Protein AF-A0A3B8VL36-F1 (afdb_monomer_lite)

Sequence (151 aa):
MAYTVNQEYKSMARVPDDFDQFWDMVKADVSRIPLEPEVVPDAMRSSDDIEVFQVFYNSLDNVRIAAWYCLPRNRTGPLAAVMVVPGYQSDPPITKEWARRGYATLSVAPRGKLRSKTQFDPGYPGLLTYGIVDRNTYSYRGFYVDAWRGV

Secondary structure (DSSP, 8-state):
------TT--------TTHHHHHHHHHHHHHTS----EEEE-TTT--SSEEEEEEEEE-GGG-EEEEEEEEESS-SS--EEEEE---TT-PPP--HHHHHTTEEEEEEE-TTSTTGGGT----TTGGGTTTTT-TTT-HHHHHHHHHHTT-

Radius of gyration: 18.03 Å; chains: 1; bounding box: 36×33×51 Å

Foldseek 3Di:
DDDDDDPPDDDPDDQDPCNVVVVVVQVVQFVVPFFPKDWAWDPVPADPFKTKTWIWTAWPVRQIWIKIKMAGPDDPDDFAEEEAEDDLPDAFDNPVVVNNVGYTYIGIAFQCHDPSVPVPNCDPPRLQPQVVVDPVGRNVSRRVRSSVSVD

pLDDT: mean 95.34, std 5.77, range [52.59, 98.75]

Structure (mmCIF, N/CA/C/O backbone):
data_AF-A0A3B8VL36-F1
#
_entry.id   AF-A0A3B8VL36-F1
#
loop_
_atom_site.group_PDB
_atom_site.id
_atom_site.type_symbol
_atom_site.label_atom_id
_atom_site.label_alt_id
_atom_site.label_comp_id
_atom_site.label_asym_id
_atom_site.label_entity_id
_atom_site.label_seq_id
_atom_site.pdbx_PDB_ins_code
_atom_site.Cartn_x
_atom_site.Cartn_y
_atom_site.Cartn_z
_atom_site.occupancy
_atom_site.B_iso_or_equiv
_atom_site.auth_seq_id
_atom_site.auth_comp_id
_atom_site.auth_asym_id
_atom_site.auth_atom_id
_atom_site.pdbx_PDB_model_num
ATOM 1 N N . MET A 1 1 ? -20.981 19.313 -17.058 1.00 52.59 1 MET A N 1
ATOM 2 C CA . MET A 1 1 ? -20.951 18.670 -18.389 1.00 52.59 1 MET A CA 1
ATOM 3 C C . MET A 1 1 ? -21.058 17.172 -18.167 1.00 52.59 1 MET A C 1
ATOM 5 O O . MET A 1 1 ? -20.257 16.651 -17.402 1.00 52.59 1 MET A O 1
ATOM 9 N N . ALA A 1 2 ? -22.062 16.500 -18.731 1.00 62.28 2 ALA A N 1
ATOM 10 C CA . ALA A 1 2 ? -22.134 15.042 -18.676 1.00 62.28 2 ALA A CA 1
ATOM 11 C C . ALA A 1 2 ? -21.212 14.485 -19.768 1.00 62.28 2 ALA A C 1
ATOM 13 O O . ALA A 1 2 ? -21.454 14.706 -20.954 1.00 62.28 2 ALA A O 1
ATOM 14 N N . TYR A 1 3 ? -20.121 13.831 -19.374 1.00 74.25 3 TYR A N 1
ATOM 15 C CA . TYR A 1 3 ? -19.266 13.128 -20.324 1.00 74.25 3 TYR A CA 1
ATOM 16 C C . TYR A 1 3 ? -20.058 11.946 -20.885 1.00 74.25 3 TYR A C 1
ATOM 18 O O . TYR A 1 3 ? -20.473 11.063 -20.136 1.00 74.25 3 TYR A O 1
ATOM 26 N N . THR A 1 4 ? -20.298 11.938 -22.195 1.00 81.56 4 THR A N 1
ATOM 27 C CA . THR A 1 4 ? -20.878 10.770 -22.863 1.00 81.56 4 THR A CA 1
ATOM 28 C C . THR A 1 4 ? -19.752 9.759 -23.03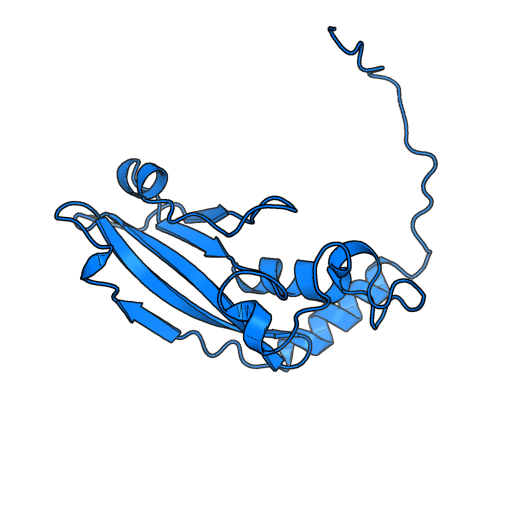8 1.00 81.56 4 THR A C 1
ATOM 30 O O . THR A 1 4 ? -18.868 9.947 -23.871 1.00 81.56 4 THR A O 1
ATOM 33 N N . VAL A 1 5 ? -19.725 8.729 -22.192 1.00 83.69 5 VAL A N 1
ATOM 34 C CA . VAL A 1 5 ? -18.758 7.631 -22.311 1.00 83.69 5 VAL A CA 1
ATOM 35 C C . VAL A 1 5 ? -19.161 6.778 -23.509 1.00 83.69 5 VAL A C 1
ATOM 37 O O . VAL A 1 5 ? -20.267 6.240 -23.539 1.00 83.69 5 VAL A O 1
ATOM 40 N N . ASN A 1 6 ? -18.270 6.646 -24.491 1.00 90.44 6 ASN A N 1
ATOM 41 C CA . ASN A 1 6 ? -18.460 5.685 -25.570 1.00 90.44 6 ASN A CA 1
ATOM 42 C C . ASN A 1 6 ? -18.275 4.264 -25.013 1.00 90.44 6 ASN A C 1
ATOM 44 O O . ASN A 1 6 ? -17.155 3.859 -24.705 1.00 90.44 6 ASN A O 1
ATOM 48 N N . GLN A 1 7 ? -19.375 3.519 -24.900 1.00 91.75 7 GLN A N 1
ATOM 49 C CA . GLN A 1 7 ? -19.391 2.140 -24.395 1.00 91.75 7 GLN A CA 1
ATOM 50 C C . GLN A 1 7 ? -18.656 1.149 -25.317 1.00 91.75 7 GLN A C 1
ATOM 52 O O . GLN A 1 7 ? -18.289 0.064 -24.880 1.00 91.75 7 GLN A O 1
ATOM 57 N N . GLU A 1 8 ? -18.403 1.515 -26.577 1.00 94.62 8 GLU A N 1
ATOM 58 C CA . GLU A 1 8 ? -17.691 0.679 -27.551 1.00 94.62 8 GLU A CA 1
ATOM 59 C C . GLU A 1 8 ? -16.191 0.998 -27.641 1.00 94.62 8 GLU A C 1
ATOM 61 O O . GLU A 1 8 ? -15.466 0.366 -28.414 1.00 94.62 8 GLU A O 1
ATOM 66 N N . TYR A 1 9 ? -15.695 1.974 -26.872 1.00 92.12 9 TYR A N 1
ATOM 67 C CA . TYR A 1 9 ? -14.282 2.336 -26.905 1.00 92.12 9 TYR A CA 1
ATOM 68 C C . TYR A 1 9 ? -13.397 1.161 -26.465 1.00 92.12 9 TYR A C 1
ATOM 70 O O . TYR A 1 9 ? -13.507 0.650 -25.350 1.00 92.12 9 TYR A O 1
ATOM 78 N N . LYS A 1 10 ? -12.455 0.780 -27.333 1.00 91.69 10 LYS A N 1
ATOM 79 C CA . LYS A 1 10 ? -11.395 -0.188 -27.036 1.00 91.69 10 LYS A CA 1
ATOM 80 C C . LYS A 1 10 ? -10.042 0.509 -27.113 1.00 91.69 10 LYS A C 1
ATOM 82 O O . LYS A 1 10 ? -9.735 1.164 -28.106 1.00 91.69 10 LYS A O 1
ATOM 87 N N . SER A 1 11 ? -9.233 0.361 -26.065 1.00 90.69 11 SER A N 1
ATOM 88 C CA . SER A 1 11 ? -7.869 0.895 -26.039 1.00 90.69 11 SER A CA 1
ATOM 89 C C . SER A 1 11 ? -7.022 0.290 -27.159 1.00 90.69 11 SER A C 1
ATOM 91 O O . SER A 1 11 ? -7.100 -0.906 -27.438 1.00 90.69 11 SER A O 1
ATOM 93 N N . MET A 1 12 ? -6.169 1.115 -27.762 1.00 94.38 12 MET A N 1
ATOM 94 C CA . MET A 1 12 ? -5.181 0.675 -28.749 1.00 94.38 12 MET A CA 1
ATOM 95 C C . MET A 1 12 ? -3.841 0.276 -28.118 1.00 94.38 12 MET A C 1
ATOM 97 O O . MET A 1 12 ? -2.937 -0.137 -28.843 1.00 94.38 12 MET A O 1
ATOM 101 N N . ALA A 1 13 ? -3.706 0.374 -26.790 1.00 93.75 13 ALA A N 1
ATOM 102 C CA . ALA A 1 13 ? -2.506 -0.056 -26.082 1.00 93.75 13 ALA A CA 1
ATOM 103 C C . ALA A 1 13 ? -2.183 -1.524 -26.405 1.00 93.75 13 ALA A C 1
ATOM 105 O O . ALA A 1 13 ? -3.070 -2.380 -26.443 1.00 93.75 13 ALA A O 1
ATOM 106 N N . ARG A 1 14 ? -0.908 -1.805 -26.674 1.00 94.62 14 ARG A N 1
ATOM 107 C CA . ARG A 1 14 ? -0.397 -3.155 -26.913 1.00 94.62 14 ARG A CA 1
ATOM 108 C C . ARG A 1 14 ? 0.363 -3.598 -25.674 1.00 94.62 14 ARG A C 1
ATOM 110 O O . ARG A 1 14 ? 1.245 -2.880 -25.210 1.00 94.62 14 ARG A O 1
ATOM 117 N N . VAL A 1 15 ? -0.016 -4.750 -25.136 1.00 94.00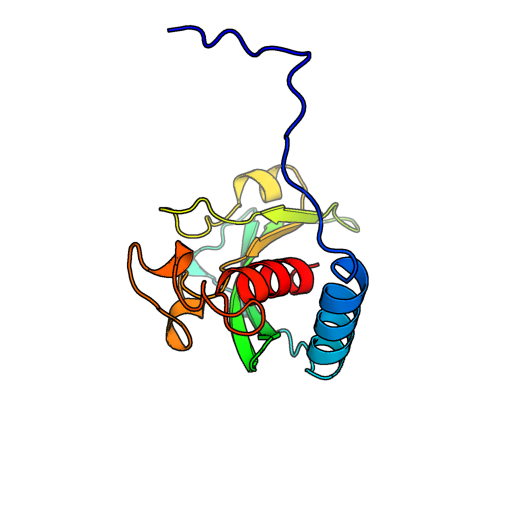 15 VAL A N 1
ATOM 118 C CA . VAL A 1 15 ? 0.730 -5.400 -24.059 1.00 94.00 15 VAL A CA 1
ATOM 119 C C . VAL A 1 15 ? 1.999 -5.994 -24.683 1.00 94.00 15 VAL A C 1
ATOM 121 O O . VAL A 1 15 ? 1.873 -6.664 -25.707 1.00 94.00 15 VAL A O 1
ATOM 124 N N . PRO A 1 16 ? 3.201 -5.716 -24.147 1.00 96.06 16 PRO A N 1
ATOM 125 C CA . PRO A 1 16 ? 4.432 -6.351 -24.617 1.00 96.06 16 PRO A CA 1
ATOM 126 C C . PRO A 1 16 ? 4.378 -7.877 -24.474 1.00 96.06 16 PRO A C 1
ATOM 128 O O . PRO A 1 16 ? 3.795 -8.375 -23.511 1.00 96.06 16 PRO A O 1
ATOM 131 N N . ASP A 1 17 ? 5.035 -8.606 -25.377 1.00 98.00 17 ASP A N 1
ATOM 132 C CA . ASP A 1 17 ? 5.033 -10.080 -25.383 1.00 98.00 17 ASP A CA 1
ATOM 133 C C . ASP A 1 17 ? 5.583 -10.689 -24.080 1.00 98.00 17 ASP A C 1
ATOM 135 O O . ASP A 1 17 ? 5.200 -11.789 -23.690 1.00 98.00 17 ASP A O 1
ATOM 139 N N . ASP A 1 18 ? 6.460 -9.964 -23.382 1.00 98.06 18 ASP A N 1
ATOM 140 C CA . ASP A 1 18 ? 7.107 -10.392 -22.142 1.00 98.06 18 ASP A CA 1
ATOM 141 C C . ASP A 1 18 ? 6.461 -9.810 -20.870 1.00 98.06 18 ASP A C 1
ATOM 143 O O . ASP A 1 18 ? 7.058 -9.862 -19.795 1.00 98.06 18 ASP A O 1
ATOM 147 N N . PHE A 1 19 ? 5.250 -9.249 -20.961 1.00 97.69 19 PHE A N 1
ATOM 148 C CA . PHE A 1 19 ? 4.587 -8.582 -19.834 1.00 97.69 19 PHE A CA 1
ATOM 149 C C . PHE A 1 19 ? 4.400 -9.499 -18.617 1.00 97.69 19 PHE A C 1
ATOM 151 O O . PHE A 1 19 ? 4.745 -9.117 -17.497 1.00 97.69 19 PHE A O 1
ATOM 158 N N . ASP A 1 20 ? 3.885 -10.711 -18.830 1.00 98.19 20 ASP A N 1
ATOM 159 C CA . ASP A 1 20 ? 3.664 -11.670 -17.743 1.00 98.19 20 ASP A CA 1
ATOM 160 C C . ASP A 1 20 ? 4.995 -12.165 -17.171 1.00 98.19 20 ASP A C 1
ATOM 162 O O . ASP A 1 20 ? 5.175 -12.188 -15.954 1.00 98.19 20 ASP A O 1
ATOM 166 N N . GLN A 1 21 ? 5.972 -12.449 -18.042 1.00 98.62 21 GLN A N 1
ATOM 167 C CA . GLN A 1 21 ? 7.321 -12.843 -17.633 1.00 98.62 21 GLN A CA 1
ATOM 168 C C . GLN A 1 21 ? 7.981 -11.767 -16.761 1.00 98.62 21 GLN A C 1
ATOM 170 O O . GLN A 1 21 ? 8.585 -12.086 -15.736 1.00 98.62 21 GLN A O 1
ATOM 175 N N . PHE A 1 22 ? 7.846 -10.491 -17.132 1.00 98.56 22 PHE A N 1
ATOM 176 C CA . PHE A 1 22 ? 8.347 -9.371 -16.341 1.00 98.56 22 PHE A CA 1
ATOM 177 C C . PHE A 1 22 ? 7.748 -9.382 -14.930 1.00 98.56 22 PHE A C 1
ATOM 179 O O . PHE A 1 22 ? 8.489 -9.318 -13.948 1.00 98.56 22 PHE A O 1
ATOM 186 N N . TRP A 1 23 ? 6.427 -9.513 -14.796 1.00 98.38 23 TRP A N 1
ATOM 187 C CA . TRP A 1 23 ? 5.789 -9.528 -13.479 1.00 98.38 23 TRP A CA 1
ATOM 188 C C . TRP A 1 23 ? 6.057 -10.807 -12.683 1.00 98.38 23 TRP A C 1
ATOM 190 O O . TRP A 1 23 ? 6.146 -10.739 -11.457 1.00 98.38 23 TRP A O 1
ATOM 200 N N . ASP A 1 24 ? 6.241 -11.952 -13.336 1.00 98.56 24 ASP A N 1
ATOM 201 C CA . ASP A 1 24 ? 6.692 -13.186 -12.689 1.00 98.56 24 ASP A CA 1
ATOM 202 C C . ASP A 1 24 ? 8.088 -13.028 -12.086 1.00 98.56 24 ASP A C 1
ATOM 204 O O . ASP A 1 24 ? 8.301 -13.404 -10.931 1.00 98.56 24 ASP A O 1
ATOM 208 N N . MET A 1 25 ? 9.010 -12.384 -12.806 1.00 98.38 25 MET A N 1
ATOM 209 C CA . MET A 1 25 ? 10.328 -12.039 -12.271 1.00 98.38 25 MET A CA 1
ATOM 210 C C . MET A 1 25 ? 10.219 -11.083 -11.080 1.00 98.38 25 MET A C 1
ATOM 212 O O . MET A 1 25 ? 10.830 -11.331 -10.044 1.00 98.38 25 MET A O 1
ATOM 216 N N . VAL A 1 26 ? 9.383 -10.041 -11.164 1.00 98.50 26 VAL A N 1
ATOM 217 C CA . VAL A 1 26 ? 9.164 -9.111 -10.041 1.00 98.50 26 VAL A CA 1
ATOM 218 C C . VAL A 1 26 ? 8.586 -9.828 -8.815 1.00 98.50 26 VAL A C 1
ATOM 220 O O . VAL A 1 26 ? 9.048 -9.590 -7.698 1.00 98.50 26 VAL A O 1
ATOM 223 N N . LYS A 1 27 ? 7.618 -10.736 -9.002 1.00 98.12 27 LYS A N 1
ATOM 224 C CA . LYS A 1 27 ? 7.058 -11.575 -7.927 1.00 98.12 27 LYS A CA 1
ATOM 225 C C . LYS A 1 27 ? 8.121 -12.493 -7.315 1.00 98.12 27 LYS A C 1
ATOM 227 O O . LYS A 1 27 ? 8.175 -12.635 -6.094 1.00 98.12 27 LYS A O 1
ATOM 232 N N . ALA A 1 28 ? 8.977 -13.091 -8.142 1.00 98.25 28 ALA A N 1
ATOM 233 C CA . ALA A 1 28 ? 10.081 -13.923 -7.677 1.00 98.25 28 ALA A CA 1
ATOM 234 C C . ALA A 1 28 ? 11.135 -13.110 -6.912 1.00 98.25 28 ALA A C 1
ATOM 236 O O . ALA A 1 28 ? 11.703 -13.609 -5.944 1.00 98.25 28 ALA A O 1
ATOM 237 N N . ASP A 1 29 ? 11.409 -11.871 -7.322 1.00 97.44 29 ASP A N 1
ATOM 238 C CA . ASP A 1 29 ? 12.336 -10.974 -6.630 1.00 97.44 29 ASP A CA 1
ATOM 239 C C . ASP A 1 29 ? 11.816 -10.591 -5.251 1.00 97.44 29 ASP A C 1
ATOM 241 O O . ASP A 1 29 ? 12.521 -10.728 -4.250 1.00 97.44 29 ASP A O 1
ATOM 245 N N . VAL A 1 30 ? 10.560 -10.152 -5.186 1.00 98.00 30 VAL A N 1
ATOM 246 C CA . VAL A 1 30 ? 9.970 -9.674 -3.938 1.00 98.00 30 VAL A CA 1
ATOM 247 C C . VAL A 1 30 ? 9.695 -10.802 -2.939 1.00 98.00 30 VAL A C 1
ATOM 249 O O . VAL A 1 30 ? 9.776 -10.565 -1.735 1.00 98.00 30 VAL A O 1
ATOM 252 N N . SER A 1 31 ? 9.439 -12.032 -3.398 1.00 97.56 31 SER A N 1
ATOM 253 C CA . SER A 1 31 ? 9.234 -13.190 -2.513 1.00 97.56 31 SER A CA 1
ATOM 254 C C . SER A 1 31 ? 10.486 -13.575 -1.719 1.00 97.56 31 SER A C 1
ATOM 256 O O . SER A 1 31 ? 10.373 -14.179 -0.654 1.00 97.56 31 SER A O 1
ATOM 258 N N . ARG A 1 32 ? 11.677 -13.181 -2.193 1.00 98.12 32 ARG A N 1
ATOM 259 C CA . ARG A 1 32 ? 12.950 -13.364 -1.476 1.00 98.12 32 ARG A CA 1
ATOM 260 C C . ARG A 1 32 ? 13.176 -12.322 -0.380 1.00 98.12 32 ARG A C 1
ATOM 262 O O . ARG A 1 32 ? 14.091 -12.486 0.419 1.00 98.12 32 ARG A O 1
ATOM 269 N N . ILE A 1 33 ? 12.363 -11.265 -0.336 1.00 98.44 33 ILE A N 1
ATOM 270 C CA . ILE A 1 33 ? 12.421 -10.216 0.685 1.00 98.44 33 ILE A CA 1
ATOM 271 C C . ILE A 1 33 ? 11.398 -10.558 1.783 1.00 98.44 33 ILE A C 1
ATOM 273 O O . ILE A 1 33 ? 10.190 -10.526 1.507 1.00 98.44 33 ILE A O 1
ATOM 277 N N . PRO A 1 34 ? 11.825 -10.863 3.023 1.00 98.31 34 PRO A N 1
ATOM 278 C CA . PRO A 1 34 ? 10.915 -11.130 4.138 1.00 98.31 34 PRO A CA 1
ATOM 279 C C . PRO A 1 34 ? 9.982 -9.944 4.410 1.00 98.31 34 PRO A C 1
ATOM 281 O O . PRO A 1 34 ? 10.427 -8.800 4.402 1.00 98.31 34 PRO A O 1
ATOM 284 N N . LEU A 1 35 ? 8.687 -10.200 4.647 1.00 98.31 35 LEU A N 1
ATOM 285 C CA . LEU A 1 35 ? 7.692 -9.132 4.861 1.00 98.31 35 LEU A CA 1
ATOM 286 C C . LEU A 1 35 ? 7.947 -8.340 6.150 1.00 98.31 35 LEU A C 1
ATOM 288 O O . LEU A 1 35 ? 7.764 -7.127 6.158 1.00 98.31 35 LEU A O 1
ATOM 292 N N . GLU A 1 36 ? 8.357 -9.031 7.216 1.00 98.25 36 GLU A N 1
ATOM 293 C CA . GLU A 1 36 ? 8.630 -8.469 8.551 1.00 98.25 36 GLU A CA 1
ATOM 294 C C . GLU A 1 36 ? 7.579 -7.441 9.008 1.00 98.25 36 GLU A C 1
ATOM 296 O O . GLU A 1 36 ? 7.921 -6.279 9.268 1.00 98.25 36 GLU A O 1
ATOM 301 N N . PRO A 1 37 ? 6.288 -7.828 9.066 1.00 98.12 37 PRO A N 1
ATOM 302 C CA . PRO A 1 37 ? 5.237 -6.904 9.443 1.00 98.12 37 PRO A CA 1
ATOM 303 C C . PRO A 1 37 ? 5.405 -6.477 10.902 1.00 98.12 37 PRO A C 1
ATOM 305 O O . PRO A 1 37 ? 5.580 -7.296 11.802 1.00 98.12 37 PRO A O 1
ATOM 308 N N . GLU A 1 38 ? 5.305 -5.179 11.133 1.00 98.62 38 GLU A N 1
ATOM 309 C CA . GLU A 1 38 ? 5.284 -4.563 12.451 1.00 98.62 38 GLU A CA 1
ATOM 310 C C . GLU A 1 38 ? 3.953 -3.841 12.622 1.00 98.62 38 GLU A C 1
ATOM 312 O O . GLU A 1 38 ? 3.517 -3.120 11.725 1.00 98.62 38 GLU A O 1
ATOM 317 N N . VAL A 1 39 ? 3.302 -4.038 13.767 1.00 98.62 39 VAL A N 1
ATOM 318 C CA . VAL A 1 39 ? 1.992 -3.459 14.075 1.00 98.62 39 VAL A CA 1
ATOM 319 C C . VAL A 1 39 ? 2.086 -2.755 15.422 1.00 98.62 39 VAL A C 1
ATOM 321 O O . VAL A 1 39 ? 2.200 -3.399 16.463 1.00 98.62 39 VAL A O 1
ATOM 324 N N . VAL A 1 40 ? 2.038 -1.426 15.404 1.00 98.56 40 VAL A N 1
ATOM 325 C CA . VAL A 1 40 ? 2.218 -0.573 16.583 1.00 98.56 40 VAL A CA 1
ATOM 326 C C . VAL A 1 40 ? 0.897 0.124 16.914 1.00 98.56 40 VAL A C 1
ATOM 328 O O . VAL A 1 40 ? 0.403 0.892 16.085 1.00 98.56 40 VAL A O 1
ATOM 331 N N . PRO A 1 41 ? 0.303 -0.096 18.101 1.00 98.50 41 PRO A N 1
ATOM 332 C CA . PRO A 1 41 ? -0.911 0.608 18.509 1.00 98.50 41 PRO A CA 1
ATOM 333 C C . PRO A 1 41 ? -0.725 2.133 18.527 1.00 98.50 41 PRO A C 1
ATOM 335 O O . PRO A 1 41 ? 0.271 2.643 19.035 1.00 98.50 41 PRO A O 1
ATOM 338 N N . ASP A 1 42 ? -1.710 2.874 18.021 1.00 98.44 42 ASP A N 1
ATOM 339 C CA . ASP A 1 42 ? -1.785 4.334 18.118 1.00 98.44 42 ASP A CA 1
ATOM 340 C C . ASP A 1 42 ? -2.964 4.711 19.024 1.00 98.44 42 ASP A C 1
ATOM 342 O O . ASP A 1 42 ? -4.117 4.821 18.592 1.00 98.44 42 ASP A O 1
ATOM 346 N N . ALA A 1 43 ? -2.674 4.875 20.318 1.00 97.81 43 ALA A N 1
ATOM 347 C CA . ALA A 1 43 ? -3.682 5.185 21.330 1.00 97.81 43 ALA A CA 1
ATOM 348 C C . ALA A 1 43 ? -4.362 6.540 21.079 1.00 97.81 43 ALA A C 1
ATOM 350 O O . ALA A 1 43 ? -5.573 6.651 21.245 1.00 97.81 43 ALA A O 1
ATOM 351 N N . MET A 1 44 ? -3.610 7.544 20.613 1.00 98.06 44 MET A N 1
ATOM 352 C CA . MET A 1 44 ? -4.131 8.887 20.338 1.00 98.06 44 MET A CA 1
ATOM 353 C C . MET A 1 44 ? -5.145 8.877 19.190 1.00 98.06 44 MET A C 1
ATOM 355 O O . MET A 1 44 ? -6.114 9.634 19.197 1.00 98.06 44 MET A O 1
ATOM 359 N N . ARG A 1 45 ? -4.928 8.020 18.189 1.00 97.81 45 ARG A N 1
ATOM 360 C CA . ARG A 1 45 ? -5.854 7.842 17.069 1.00 97.81 45 ARG A CA 1
ATOM 361 C C . ARG A 1 45 ? -6.895 6.768 17.319 1.00 97.81 45 ARG A C 1
ATOM 363 O O . ARG A 1 45 ? -7.785 6.651 16.488 1.00 97.81 45 ARG A O 1
ATOM 370 N N . SER A 1 46 ? -6.847 6.010 18.404 1.00 98.38 46 SER A N 1
ATOM 371 C CA . SER A 1 46 ? -7.887 5.031 18.739 1.00 98.38 46 SER A CA 1
ATOM 372 C C . SER A 1 46 ? -9.113 5.705 19.375 1.00 98.38 46 SER A C 1
ATOM 374 O O . SER A 1 46 ? -9.064 6.865 19.773 1.00 98.38 46 SER A O 1
ATOM 376 N N . SER A 1 47 ? -10.245 5.006 19.417 1.00 97.56 47 SER A N 1
ATOM 377 C CA . SER A 1 47 ? -11.470 5.421 20.123 1.00 97.56 47 SER A CA 1
ATOM 378 C C . SER A 1 47 ? -12.072 4.238 20.889 1.00 97.56 47 SER A C 1
ATOM 380 O O . SER A 1 47 ? -11.525 3.134 20.843 1.00 97.56 47 SER A O 1
ATOM 382 N N . ASP A 1 48 ? -13.177 4.449 21.603 1.00 97.00 48 ASP A N 1
ATOM 383 C CA . ASP A 1 48 ? -13.845 3.408 22.407 1.00 97.00 48 ASP A CA 1
ATOM 384 C C . ASP A 1 48 ? -14.435 2.268 21.566 1.00 97.00 48 ASP A C 1
ATOM 386 O O . ASP A 1 48 ? -14.693 1.181 22.071 1.00 97.00 48 ASP A O 1
ATOM 390 N N . ASP A 1 49 ? -14.639 2.503 20.272 1.00 97.44 49 ASP A N 1
ATOM 391 C CA . ASP A 1 49 ? -15.201 1.549 19.321 1.00 97.44 49 ASP A CA 1
ATOM 392 C C . ASP A 1 49 ? -14.160 0.987 18.338 1.00 97.44 49 ASP A C 1
ATOM 394 O O . ASP A 1 49 ? -14.322 -0.142 17.872 1.00 97.44 49 ASP A O 1
ATOM 398 N N . ILE A 1 50 ? -13.078 1.727 18.052 1.00 98.44 50 ILE A N 1
ATOM 399 C CA . ILE A 1 50 ? -12.083 1.400 17.016 1.00 98.44 50 ILE A CA 1
ATOM 400 C C . ILE A 1 50 ? -10.649 1.435 17.562 1.00 98.44 50 ILE A C 1
ATOM 402 O O . ILE A 1 50 ? -10.207 2.428 18.141 1.00 98.44 50 ILE A O 1
ATOM 406 N N . GLU A 1 51 ? -9.886 0.382 17.282 1.00 98.62 51 GLU A N 1
ATOM 407 C CA . GLU A 1 51 ? -8.432 0.331 17.455 1.00 98.62 51 GLU A CA 1
ATOM 408 C C . GLU A 1 51 ? -7.743 0.817 16.183 1.00 98.62 51 GLU A C 1
ATOM 410 O O . GLU A 1 51 ? -8.116 0.408 15.081 1.00 98.62 51 GLU A O 1
ATOM 415 N N . VAL A 1 52 ? -6.734 1.674 16.331 1.00 98.75 52 VAL A N 1
ATOM 416 C CA . VAL A 1 52 ? -5.896 2.141 15.223 1.00 98.75 52 VAL A CA 1
ATOM 417 C C . VAL A 1 52 ? -4.453 1.737 15.475 1.00 98.75 52 VAL A C 1
ATOM 419 O O . VAL A 1 52 ? -3.932 1.922 16.572 1.00 98.75 52 VAL A O 1
ATOM 422 N N . PHE A 1 53 ? -3.799 1.233 14.435 1.00 98.69 53 PHE A N 1
ATOM 423 C CA . PHE A 1 53 ? -2.400 0.835 14.450 1.00 98.69 53 PHE A CA 1
ATOM 424 C C . PHE A 1 53 ? -1.644 1.514 13.309 1.00 98.69 53 PHE A C 1
ATOM 426 O O . PHE A 1 53 ? -2.175 1.726 12.213 1.00 98.69 53 PHE A O 1
ATOM 433 N N . GLN A 1 54 ? -0.380 1.826 13.563 1.00 98.25 54 GLN A N 1
ATOM 434 C CA . GLN A 1 54 ? 0.613 2.033 12.520 1.00 98.25 54 GLN A CA 1
ATOM 435 C C . GLN A 1 54 ? 1.142 0.663 12.111 1.00 98.25 54 GLN A C 1
ATOM 437 O O . GLN A 1 54 ? 1.515 -0.131 12.970 1.00 98.25 54 GLN A O 1
ATOM 442 N N . VAL A 1 55 ? 1.161 0.387 10.813 1.00 98.44 55 VAL A N 1
ATOM 443 C CA . VAL A 1 55 ? 1.718 -0.856 10.278 1.00 98.44 55 VAL A CA 1
ATOM 444 C C . VAL A 1 55 ? 2.917 -0.533 9.411 1.00 98.44 55 VAL A C 1
ATOM 446 O O . VAL A 1 55 ? 2.898 0.473 8.700 1.00 98.44 55 VAL A O 1
ATOM 449 N N . PHE A 1 56 ? 3.938 -1.382 9.465 1.00 98.38 56 PHE A N 1
ATOM 450 C CA . PHE A 1 56 ? 5.101 -1.303 8.594 1.00 98.38 56 PHE A CA 1
ATOM 451 C C . PHE A 1 56 ? 5.464 -2.679 8.033 1.00 98.38 56 PHE A C 1
ATOM 453 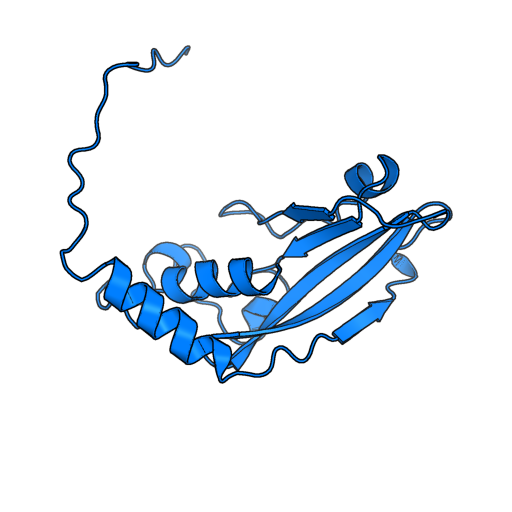O O . PHE A 1 56 ? 5.348 -3.670 8.745 1.00 98.38 56 PHE A O 1
ATOM 460 N N . TYR A 1 57 ? 5.914 -2.753 6.782 1.00 98.62 57 TYR A N 1
ATOM 461 C CA . TYR A 1 57 ? 6.408 -3.988 6.161 1.00 98.62 57 TYR A CA 1
ATOM 462 C C . TYR A 1 57 ? 7.448 -3.693 5.079 1.00 98.62 57 TYR A C 1
ATOM 464 O O . TYR A 1 57 ? 7.491 -2.593 4.530 1.00 98.62 57 TYR A O 1
ATOM 472 N N . ASN A 1 58 ? 8.296 -4.666 4.763 1.00 98.50 58 ASN A N 1
ATOM 473 C CA . ASN A 1 58 ? 9.307 -4.525 3.716 1.00 98.50 58 ASN A CA 1
ATOM 474 C C . ASN A 1 58 ? 8.714 -4.841 2.341 1.00 98.50 58 ASN A C 1
ATOM 476 O O . ASN A 1 58 ? 7.905 -5.758 2.200 1.00 98.50 58 ASN A O 1
ATOM 480 N N . SER A 1 59 ? 9.155 -4.110 1.321 1.00 98.38 59 SER A N 1
ATOM 481 C CA . SER A 1 59 ? 8.742 -4.281 -0.070 1.00 98.38 59 SER A CA 1
ATOM 482 C C . SER A 1 59 ? 9.937 -4.361 -1.021 1.00 98.38 59 SER A C 1
ATOM 484 O O . SER A 1 59 ? 11.084 -4.497 -0.596 1.00 98.38 59 SER A O 1
ATOM 486 N N . LEU A 1 60 ? 9.660 -4.337 -2.325 1.00 98.06 60 LEU A N 1
ATOM 487 C CA . LEU A 1 60 ? 10.667 -4.298 -3.380 1.00 98.06 60 LEU A CA 1
ATOM 488 C C . LEU A 1 60 ? 11.695 -3.192 -3.107 1.00 98.06 60 LEU A C 1
ATOM 490 O O . LEU A 1 60 ? 11.329 -2.104 -2.657 1.00 98.06 60 LEU A O 1
ATOM 494 N N . ASP A 1 61 ? 12.963 -3.483 -3.390 1.00 95.38 61 ASP A N 1
ATOM 495 C CA . ASP A 1 61 ? 14.116 -2.612 -3.117 1.00 95.38 61 ASP A CA 1
ATOM 496 C C . ASP A 1 61 ? 14.358 -2.346 -1.616 1.00 95.38 61 ASP A C 1
ATOM 498 O O . ASP A 1 61 ? 15.032 -1.387 -1.248 1.00 95.38 61 ASP A O 1
ATOM 502 N N . ASN A 1 62 ? 13.819 -3.205 -0.739 1.00 95.81 62 ASN A N 1
ATOM 503 C CA . ASN A 1 62 ? 13.872 -3.076 0.723 1.00 95.81 62 ASN A CA 1
ATOM 504 C C . ASN A 1 62 ? 13.273 -1.760 1.254 1.00 95.81 62 ASN A C 1
ATOM 506 O O . ASN A 1 62 ? 13.645 -1.282 2.328 1.00 95.81 62 ASN A O 1
ATOM 510 N N . VAL A 1 63 ? 12.316 -1.179 0.521 1.00 97.56 63 VAL A N 1
ATOM 511 C CA . VAL A 1 63 ? 11.546 -0.031 1.009 1.00 97.56 63 VAL A CA 1
ATOM 512 C C . VAL A 1 63 ? 10.598 -0.499 2.115 1.00 97.56 63 VAL A C 1
ATOM 514 O O . VAL A 1 63 ? 9.814 -1.430 1.929 1.00 97.56 63 VAL A O 1
ATOM 517 N N . ARG A 1 64 ? 10.660 0.165 3.267 1.00 98.00 64 ARG A N 1
ATOM 518 C CA . ARG A 1 64 ? 9.782 0.002 4.422 1.00 98.00 64 ARG A CA 1
ATOM 519 C C . ARG A 1 64 ? 8.510 0.808 4.193 1.00 98.00 64 ARG A C 1
ATOM 521 O O . ARG A 1 64 ? 8.479 2.034 4.310 1.00 98.00 64 ARG A O 1
ATOM 528 N N . ILE A 1 65 ? 7.453 0.093 3.851 1.00 98.31 65 ILE A N 1
ATOM 529 C CA . ILE A 1 65 ? 6.137 0.639 3.560 1.00 98.31 65 ILE A CA 1
ATOM 530 C C . ILE A 1 65 ? 5.364 0.800 4.853 1.00 98.31 65 ILE A C 1
ATOM 532 O O . ILE A 1 65 ? 5.326 -0.106 5.676 1.00 98.31 65 ILE A O 1
ATOM 536 N N . ALA A 1 66 ? 4.747 1.961 5.024 1.00 98.12 66 ALA A N 1
ATOM 537 C CA . ALA A 1 66 ? 3.855 2.265 6.122 1.00 98.12 66 ALA A CA 1
ATOM 538 C C . ALA A 1 66 ? 2.389 2.102 5.712 1.00 98.12 66 ALA A C 1
ATOM 540 O O . ALA A 1 66 ? 2.011 2.314 4.563 1.00 98.12 66 ALA A O 1
ATOM 541 N N . ALA A 1 67 ? 1.536 1.818 6.685 1.00 98.31 67 ALA A N 1
ATOM 542 C CA . ALA A 1 67 ? 0.093 1.801 6.530 1.00 98.31 67 ALA A CA 1
ATOM 543 C C . ALA A 1 67 ? -0.597 2.237 7.829 1.00 98.31 67 ALA A C 1
ATOM 545 O O . ALA A 1 67 ? 0.019 2.325 8.899 1.00 98.31 67 ALA A O 1
ATOM 546 N N . TRP A 1 68 ? -1.891 2.520 7.723 1.00 98.56 68 TRP A N 1
ATOM 547 C CA . TRP A 1 68 ? -2.807 2.555 8.859 1.00 98.56 68 TRP A CA 1
ATOM 548 C C . TRP A 1 68 ? -3.637 1.284 8.871 1.00 98.56 68 TRP A C 1
ATOM 550 O O . TRP A 1 68 ? -4.148 0.886 7.828 1.00 98.56 68 TRP A O 1
ATOM 560 N N . TYR A 1 69 ? -3.824 0.687 10.040 1.00 98.69 69 TYR A N 1
ATOM 561 C CA . TYR A 1 69 ? -4.703 -0.463 10.216 1.00 98.69 69 TYR A CA 1
ATOM 562 C C . TYR A 1 69 ? -5.772 -0.140 11.253 1.00 98.69 69 TYR A C 1
ATOM 564 O O . TYR A 1 69 ? -5.444 0.363 12.326 1.00 98.69 69 TYR A O 1
ATOM 572 N N . CYS A 1 70 ? -7.043 -0.367 10.926 1.00 98.69 70 CYS A N 1
ATOM 573 C CA . CYS A 1 70 ? -8.157 -0.125 11.839 1.00 98.69 70 CYS A CA 1
ATOM 574 C C . CYS A 1 70 ? -8.958 -1.405 12.067 1.00 98.69 70 CYS A C 1
ATOM 576 O O . CYS A 1 70 ? -9.262 -2.137 11.123 1.00 98.69 70 CYS A O 1
ATOM 578 N N . LEU A 1 71 ? -9.346 -1.628 13.322 1.00 98.44 71 LEU A N 1
ATOM 579 C CA . LEU A 1 71 ? -10.174 -2.752 13.743 1.00 98.44 71 LEU A CA 1
ATOM 580 C C . LEU A 1 71 ? -11.320 -2.281 14.647 1.00 98.44 71 LEU A C 1
ATOM 582 O O . LEU A 1 71 ? -11.085 -1.450 15.523 1.00 98.44 71 LEU A O 1
ATOM 586 N N . PRO A 1 72 ? -12.534 -2.840 14.523 1.00 98.06 72 PRO A N 1
ATOM 587 C CA . PRO A 1 72 ? -13.522 -2.745 15.588 1.00 98.06 72 PRO A CA 1
ATOM 588 C C . PRO A 1 72 ? -12.989 -3.424 16.860 1.00 98.06 72 PRO A C 1
ATOM 590 O O . PRO A 1 72 ? -12.476 -4.548 16.802 1.00 98.06 72 PRO A O 1
ATOM 593 N N . ARG A 1 73 ? -13.123 -2.758 18.016 1.00 96.50 73 ARG A N 1
ATOM 594 C CA . ARG A 1 73 ? -12.730 -3.317 19.325 1.00 96.50 73 ARG A CA 1
ATOM 595 C C . ARG A 1 73 ? -13.537 -4.560 19.672 1.00 96.50 73 ARG A C 1
ATOM 597 O O . ARG A 1 73 ? -12.980 -5.584 20.054 1.00 96.50 73 ARG A O 1
ATOM 604 N N . ASN A 1 74 ? -14.851 -4.466 19.501 1.00 93.00 74 ASN A N 1
ATOM 605 C CA . ASN A 1 74 ? -15.779 -5.543 19.815 1.00 93.00 74 ASN A CA 1
ATOM 606 C C . ASN A 1 74 ? -15.950 -6.435 18.584 1.00 93.00 74 ASN A C 1
ATOM 608 O O . ASN A 1 74 ? -16.788 -6.169 17.725 1.00 93.00 74 ASN A O 1
ATOM 612 N N . ARG A 1 75 ? -15.128 -7.482 18.494 1.00 93.88 75 ARG A N 1
ATOM 613 C CA . ARG A 1 75 ? -15.143 -8.470 17.406 1.00 93.88 75 ARG A CA 1
ATOM 614 C C . ARG A 1 75 ? -15.415 -9.866 17.962 1.00 93.88 75 ARG A C 1
ATOM 616 O O . ARG A 1 75 ? -14.742 -10.303 18.889 1.00 93.88 75 ARG A O 1
ATOM 623 N N . THR A 1 76 ? -16.402 -10.560 17.398 1.00 89.69 76 THR A N 1
ATOM 624 C CA . THR A 1 76 ? -16.835 -11.905 17.830 1.00 89.69 76 THR A CA 1
ATOM 625 C C . THR A 1 76 ? -16.318 -13.029 16.928 1.00 89.69 76 THR A C 1
ATOM 627 O O . THR A 1 76 ? -16.568 -14.200 17.199 1.00 89.69 76 THR A O 1
ATOM 630 N N . GLY A 1 77 ? -15.581 -12.690 15.866 1.00 93.69 77 GLY A N 1
ATOM 631 C CA . GLY A 1 77 ? -15.022 -13.635 14.904 1.00 93.69 77 GLY A CA 1
ATOM 632 C C . GLY A 1 77 ? -14.142 -12.943 13.855 1.00 93.69 77 GLY A C 1
ATOM 633 O O . GLY A 1 77 ? -13.818 -11.761 14.013 1.00 93.69 77 GLY A O 1
ATOM 634 N N . PRO A 1 78 ? -13.742 -13.667 12.793 1.00 95.38 78 PRO A N 1
ATOM 635 C CA . PRO A 1 78 ? -13.002 -13.102 11.669 1.00 95.38 78 PRO A CA 1
ATOM 636 C C . PRO A 1 78 ? -13.765 -11.956 10.998 1.00 95.38 78 PRO A C 1
ATOM 638 O O . PRO A 1 78 ? -14.991 -11.987 10.902 1.00 95.38 78 PRO A O 1
ATOM 641 N N . LEU A 1 79 ? -13.029 -10.963 10.504 1.00 97.25 79 LEU A N 1
ATOM 642 C CA . LEU A 1 79 ? -13.593 -9.810 9.806 1.00 97.25 79 LEU A CA 1
ATOM 643 C C . LEU A 1 79 ? -13.274 -9.899 8.316 1.00 97.25 79 LEU A C 1
ATOM 645 O O . LEU A 1 79 ? -12.178 -10.312 7.935 1.00 97.25 79 LEU A O 1
ATOM 649 N N . ALA A 1 80 ? -14.204 -9.448 7.477 1.00 97.44 80 ALA A N 1
ATOM 650 C CA . ALA A 1 80 ? -13.877 -9.152 6.090 1.00 97.44 80 ALA A CA 1
ATOM 651 C C . ALA A 1 80 ? -12.834 -8.023 6.045 1.00 97.44 80 ALA A C 1
ATOM 653 O O . ALA A 1 80 ? -12.929 -7.054 6.805 1.00 97.44 80 ALA A O 1
ATOM 654 N N . ALA A 1 81 ? -11.843 -8.146 5.164 1.00 97.56 81 ALA A N 1
ATOM 655 C CA . ALA A 1 81 ? -10.764 -7.175 5.041 1.00 97.56 81 ALA A CA 1
ATOM 656 C C . ALA A 1 81 ? -10.995 -6.217 3.863 1.00 97.56 81 ALA A C 1
ATOM 658 O O . ALA A 1 81 ? -11.451 -6.629 2.798 1.00 97.56 81 ALA A O 1
ATOM 659 N N . VAL A 1 82 ? -10.651 -4.942 4.047 1.00 97.44 82 VAL A N 1
ATOM 660 C CA . VAL A 1 82 ? -10.649 -3.920 2.991 1.00 97.44 82 VAL A CA 1
ATOM 661 C C . VAL A 1 82 ? -9.284 -3.251 2.959 1.00 97.44 82 VAL A C 1
ATOM 663 O O . VAL A 1 82 ? -8.888 -2.593 3.923 1.00 97.44 82 VAL A O 1
ATOM 666 N N . MET A 1 83 ? -8.580 -3.377 1.835 1.00 97.62 83 MET A N 1
ATOM 667 C CA . MET A 1 83 ? -7.374 -2.598 1.574 1.00 97.62 83 MET A CA 1
ATOM 668 C C . MET A 1 83 ? -7.721 -1.356 0.751 1.00 97.62 83 MET A C 1
ATOM 670 O O . MET A 1 83 ? -8.414 -1.445 -0.261 1.00 97.62 83 MET A O 1
ATOM 674 N N . VAL A 1 84 ? -7.221 -0.199 1.176 1.00 96.25 84 VAL A N 1
ATOM 675 C CA . VAL A 1 84 ? -7.367 1.078 0.471 1.00 96.25 84 VAL A CA 1
ATOM 676 C C . VAL A 1 84 ? -5.985 1.596 0.088 1.00 96.25 84 VAL A C 1
ATOM 678 O O . VAL A 1 84 ? -5.045 1.534 0.880 1.00 96.25 84 VAL A O 1
ATOM 681 N N . VAL A 1 85 ? -5.877 2.133 -1.126 1.00 95.19 85 VAL A N 1
ATOM 682 C CA . VAL A 1 85 ? -4.689 2.828 -1.638 1.00 95.19 85 VAL A CA 1
ATOM 683 C C . VAL A 1 85 ? -5.037 4.291 -1.946 1.00 95.19 85 VAL A C 1
ATOM 685 O O . VAL A 1 85 ? -6.175 4.579 -2.325 1.00 95.19 85 VAL A O 1
ATOM 688 N N . PRO A 1 86 ? -4.106 5.241 -1.759 1.00 94.12 86 PRO A N 1
ATOM 689 C CA . PRO A 1 86 ? -4.392 6.664 -1.897 1.00 94.12 86 PRO A CA 1
ATOM 690 C C . PRO A 1 86 ? -4.506 7.100 -3.361 1.00 94.12 86 PRO A C 1
ATOM 692 O O . PRO A 1 86 ? -3.890 6.526 -4.259 1.00 94.12 86 PRO A O 1
ATOM 695 N N . GLY A 1 87 ? -5.229 8.200 -3.585 1.00 92.00 87 GLY A N 1
ATOM 696 C CA . GLY A 1 87 ? -5.162 8.947 -4.840 1.00 92.00 87 GLY A CA 1
ATOM 697 C C . GLY A 1 87 ? -3.817 9.666 -5.024 1.00 92.00 87 GLY A C 1
ATOM 698 O O . GLY A 1 87 ? -3.042 9.842 -4.082 1.00 92.00 87 GLY A O 1
ATOM 699 N N . TYR A 1 88 ? -3.545 10.138 -6.245 1.00 89.38 88 TYR A N 1
ATOM 700 C CA . TYR A 1 88 ? -2.232 10.689 -6.609 1.00 89.38 88 TYR A CA 1
ATOM 701 C C . TYR A 1 88 ? -1.784 11.887 -5.754 1.00 89.38 88 TYR A C 1
ATOM 703 O O . TYR A 1 88 ? -0.617 11.962 -5.383 1.00 89.38 88 TYR A O 1
ATOM 711 N N . GLN A 1 89 ? -2.691 12.796 -5.388 1.00 85.88 89 GLN A N 1
ATOM 712 C CA . GLN A 1 89 ? -2.382 13.972 -4.554 1.00 85.88 89 GLN A CA 1
ATOM 713 C C . GLN A 1 89 ? -2.722 13.773 -3.070 1.00 85.88 89 GLN A C 1
ATOM 715 O O . GLN A 1 89 ? -2.662 14.715 -2.288 1.00 85.88 89 GLN A O 1
ATOM 720 N N . SER A 1 90 ? -3.089 12.557 -2.669 1.00 87.06 90 SER A N 1
ATOM 721 C CA . SER A 1 90 ? -3.540 12.267 -1.310 1.00 87.06 90 SER A CA 1
ATOM 722 C C . SER A 1 90 ? -2.504 11.450 -0.549 1.00 87.06 90 SER A C 1
ATOM 724 O O . SER A 1 90 ? -1.716 10.707 -1.146 1.00 87.06 90 SER A O 1
ATOM 726 N N . ASP A 1 91 ? -2.540 11.579 0.773 1.00 88.62 91 ASP A N 1
ATOM 727 C CA . ASP A 1 91 ? -1.976 10.593 1.688 1.00 88.62 91 ASP A CA 1
ATOM 728 C C . ASP A 1 91 ? -3.065 9.585 2.096 1.00 88.62 91 ASP A C 1
ATOM 730 O O . ASP A 1 91 ? -4.258 9.904 2.034 1.00 88.62 91 ASP A O 1
ATOM 734 N N . PRO A 1 92 ? -2.693 8.361 2.506 1.00 91.75 92 PRO A N 1
ATOM 735 C CA . PRO A 1 92 ? -3.668 7.350 2.895 1.00 91.75 92 PRO A CA 1
ATOM 736 C C . PRO A 1 92 ? -4.450 7.764 4.148 1.00 91.75 92 PRO A C 1
ATOM 738 O O . PRO A 1 92 ? -3.842 8.134 5.161 1.00 91.75 92 PRO A O 1
ATOM 741 N N . PRO A 1 93 ? -5.790 7.672 4.121 1.00 94.88 93 PRO A N 1
ATOM 742 C CA . PRO A 1 93 ? -6.623 8.040 5.258 1.00 94.88 93 PRO A CA 1
ATOM 743 C C . PRO A 1 93 ? -6.594 6.970 6.355 1.00 94.88 93 PRO A C 1
ATOM 745 O O . PRO A 1 93 ? -6.313 5.801 6.097 1.00 94.88 93 PRO A O 1
ATOM 748 N N . ILE A 1 94 ? -6.972 7.342 7.578 1.00 97.25 94 ILE A N 1
ATOM 749 C CA . ILE A 1 94 ? -7.283 6.377 8.643 1.00 97.25 94 ILE A CA 1
ATOM 750 C C . ILE A 1 94 ? -8.747 5.959 8.472 1.00 97.25 94 ILE A C 1
ATOM 752 O O . ILE A 1 94 ? -9.663 6.738 8.733 1.00 97.25 94 ILE A O 1
ATOM 756 N N . THR A 1 95 ? -8.985 4.729 8.030 1.00 95.81 95 THR A N 1
ATOM 757 C CA . THR A 1 95 ? -10.285 4.246 7.529 1.00 95.81 95 THR A CA 1
ATOM 758 C C . THR A 1 95 ? -11.232 3.746 8.631 1.00 95.81 95 THR A C 1
ATOM 760 O O . THR A 1 95 ? -11.869 2.701 8.500 1.00 95.81 95 THR A O 1
ATOM 763 N N . LYS A 1 96 ? -11.387 4.515 9.722 1.00 97.56 96 LYS A N 1
ATOM 764 C CA . LYS A 1 96 ? -12.254 4.141 10.862 1.00 97.56 96 LYS A CA 1
ATOM 765 C C . LYS A 1 96 ? -13.708 3.884 10.468 1.00 97.56 96 LYS A C 1
ATOM 767 O O . LYS A 1 96 ? -14.379 3.070 11.090 1.00 97.56 96 LYS A O 1
ATOM 772 N N . GLU A 1 97 ? -14.218 4.600 9.470 1.00 96.31 97 GLU A N 1
ATOM 773 C CA . GLU A 1 97 ? -15.604 4.466 9.007 1.00 96.31 97 GLU A CA 1
ATOM 774 C C . GLU A 1 97 ? -15.925 3.061 8.486 1.00 96.31 97 GLU A C 1
ATOM 776 O O . GLU A 1 97 ? -17.007 2.544 8.751 1.00 96.31 97 GLU A O 1
ATOM 781 N N . TRP A 1 98 ? -14.972 2.416 7.810 1.00 96.38 98 TRP A N 1
ATOM 782 C CA . TRP A 1 98 ? -15.108 1.042 7.342 1.00 96.38 98 TRP A CA 1
ATOM 783 C C . TRP A 1 98 ? -14.965 0.057 8.498 1.00 96.38 98 TRP A C 1
ATOM 785 O O . TRP A 1 98 ? -15.746 -0.887 8.591 1.00 96.38 98 TRP A O 1
ATOM 795 N N . ALA A 1 99 ? -14.057 0.329 9.439 1.00 97.25 99 ALA A N 1
ATOM 796 C CA . ALA A 1 99 ? -13.942 -0.475 10.650 1.00 97.25 99 ALA A CA 1
ATOM 797 C C . ALA A 1 99 ? -15.237 -0.470 11.479 1.00 97.25 99 ALA A C 1
ATOM 799 O O . ALA A 1 99 ? -15.683 -1.521 11.931 1.00 97.25 99 ALA A O 1
ATOM 800 N N . ARG A 1 100 ? -15.932 0.671 11.579 1.00 96.12 100 ARG A N 1
ATOM 801 C CA . ARG A 1 100 ? -17.248 0.756 12.246 1.00 96.12 100 ARG A CA 1
ATOM 802 C C . ARG A 1 100 ? -18.335 -0.062 11.559 1.00 96.12 100 ARG A C 1
ATOM 804 O O . ARG A 1 100 ? -19.294 -0.460 12.207 1.00 96.12 100 ARG A O 1
ATOM 811 N N . ARG A 1 101 ? -18.188 -0.327 10.259 1.00 95.81 101 ARG A N 1
ATOM 812 C CA . ARG A 1 101 ? -19.086 -1.203 9.491 1.00 95.81 101 ARG A CA 1
ATOM 813 C C . ARG A 1 101 ? -18.734 -2.689 9.632 1.00 95.81 101 ARG A C 1
ATOM 815 O O . ARG A 1 101 ? -19.373 -3.507 8.983 1.00 95.81 101 ARG A O 1
ATOM 822 N N . GLY A 1 102 ? -17.744 -3.035 10.460 1.00 96.44 102 GLY A N 1
ATOM 823 C CA . GLY A 1 102 ? -17.359 -4.418 10.747 1.00 96.44 102 GLY A CA 1
ATOM 824 C C . GLY A 1 102 ? -16.219 -4.967 9.885 1.00 96.44 102 GLY A C 1
ATOM 825 O O . GLY A 1 102 ? -16.042 -6.180 9.838 1.00 96.44 102 GLY A O 1
ATOM 826 N N . TYR A 1 103 ? -15.446 -4.112 9.208 1.00 97.94 103 TYR A N 1
ATOM 827 C CA . TYR A 1 103 ? -14.302 -4.544 8.396 1.00 97.94 103 TYR A CA 1
ATOM 828 C C . TYR A 1 103 ? -12.973 -4.391 9.144 1.00 97.94 103 TYR A C 1
ATOM 830 O O . TYR A 1 103 ? -12.789 -3.460 9.921 1.00 97.94 103 TYR A O 1
ATOM 838 N N . ALA A 1 104 ? -12.008 -5.263 8.866 1.00 98.25 104 ALA A N 1
ATOM 839 C CA . ALA A 1 104 ? -10.605 -4.969 9.139 1.00 98.25 104 ALA A CA 1
ATOM 840 C C . ALA A 1 104 ? -10.064 -4.122 7.985 1.00 98.25 104 ALA A C 1
ATOM 842 O O . ALA A 1 104 ? -10.173 -4.536 6.831 1.00 98.25 104 ALA A O 1
ATOM 843 N N . THR A 1 105 ? -9.515 -2.935 8.244 1.00 98.38 105 THR A N 1
ATOM 844 C CA . THR A 1 105 ? -9.119 -2.040 7.146 1.00 98.38 105 THR A CA 1
ATOM 845 C C . THR A 1 105 ? -7.651 -1.677 7.168 1.00 98.38 105 THR A C 1
ATOM 847 O O . THR A 1 105 ? -7.156 -1.154 8.161 1.00 98.38 105 THR A O 1
ATOM 850 N N . LEU A 1 106 ? -6.969 -1.901 6.044 1.00 98.56 106 LEU A N 1
ATOM 851 C CA . LEU A 1 106 ? -5.575 -1.524 5.830 1.00 98.56 106 LEU A CA 1
ATOM 852 C C . LEU A 1 106 ? -5.505 -0.401 4.792 1.00 98.56 106 LEU A C 1
ATOM 854 O O . LEU A 1 106 ? -5.895 -0.569 3.644 1.00 98.56 106 LEU A O 1
ATOM 858 N N . SER A 1 107 ? -5.013 0.762 5.191 1.00 98.25 107 SER A N 1
ATOM 859 C CA . SER A 1 107 ? -4.807 1.913 4.317 1.00 98.25 107 SER A CA 1
ATOM 860 C C . SER A 1 107 ? -3.316 2.052 4.046 1.00 98.25 107 SER A C 1
ATOM 862 O O . SER A 1 107 ? -2.567 2.565 4.883 1.00 98.25 107 SER A O 1
ATOM 864 N N . VAL A 1 108 ? -2.874 1.508 2.914 1.00 98.25 108 VAL A N 1
ATOM 865 C CA . VAL A 1 108 ? -1.455 1.400 2.558 1.00 98.25 108 VAL A CA 1
ATOM 866 C C . VAL A 1 108 ? -0.932 2.751 2.088 1.00 98.25 108 VAL A C 1
ATOM 868 O O . VAL A 1 108 ? -1.597 3.433 1.314 1.00 98.25 108 VAL A O 1
ATOM 871 N N . ALA A 1 109 ? 0.274 3.128 2.521 1.00 97.19 109 ALA A N 1
ATOM 872 C 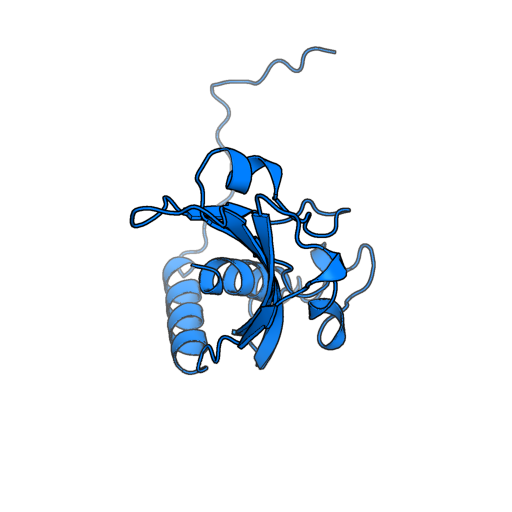CA . ALA A 1 109 ? 1.048 4.246 1.987 1.00 97.19 109 ALA A CA 1
ATOM 873 C C . ALA A 1 109 ? 2.169 3.716 1.092 1.00 97.19 109 ALA A C 1
ATOM 875 O O . ALA A 1 109 ? 3.254 3.462 1.603 1.00 97.19 109 ALA A O 1
ATOM 876 N N . PRO A 1 110 ? 1.974 3.550 -0.225 1.00 96.50 110 PRO A N 1
ATOM 877 C CA . PRO A 1 110 ? 3.057 3.094 -1.093 1.00 96.50 110 PRO A CA 1
ATOM 878 C C . PRO A 1 110 ? 4.253 4.057 -1.078 1.00 96.50 110 PRO A C 1
ATOM 880 O O . PRO A 1 110 ? 4.152 5.188 -0.587 1.00 96.50 110 PRO A O 1
ATOM 883 N N . ARG A 1 111 ? 5.393 3.631 -1.629 1.00 96.69 111 ARG A N 1
ATOM 884 C CA . ARG A 1 111 ? 6.602 4.463 -1.734 1.00 96.69 111 ARG A CA 1
ATOM 885 C C . ARG A 1 111 ? 6.288 5.865 -2.273 1.00 96.69 111 ARG A C 1
ATOM 887 O O . ARG A 1 111 ? 5.473 6.033 -3.181 1.00 96.69 111 ARG A O 1
ATOM 894 N N . GLY A 1 112 ? 6.916 6.883 -1.690 1.00 94.38 112 GLY A N 1
ATOM 895 C CA . GLY A 1 112 ? 6.621 8.290 -1.988 1.00 94.38 112 GLY A CA 1
ATOM 896 C C . GLY A 1 112 ? 5.420 8.879 -1.240 1.00 94.38 112 GLY A C 1
ATOM 897 O O . GLY A 1 112 ? 5.107 10.049 -1.445 1.00 94.38 112 GLY A O 1
ATOM 898 N N . LYS A 1 113 ? 4.743 8.117 -0.365 1.00 93.75 113 LYS A N 1
ATOM 899 C CA . LYS A 1 113 ? 3.618 8.595 0.465 1.00 93.75 113 LYS A CA 1
ATOM 900 C C . LYS A 1 113 ? 3.900 8.499 1.958 1.00 93.75 113 LYS A C 1
ATOM 902 O O . LYS A 1 113 ? 4.651 7.629 2.397 1.00 93.75 113 LYS A O 1
ATOM 907 N N . LEU A 1 114 ? 3.246 9.367 2.740 1.00 90.19 114 LEU A N 1
ATOM 908 C CA . LEU A 1 114 ? 3.274 9.384 4.207 1.00 90.19 114 LEU A CA 1
ATOM 909 C C . LEU A 1 114 ? 4.677 9.083 4.784 1.00 90.19 114 LEU A C 1
ATOM 911 O O . LEU A 1 114 ? 5.622 9.811 4.509 1.00 90.19 114 LEU A O 1
ATOM 915 N N . ARG A 1 115 ? 4.825 8.016 5.580 1.00 93.38 115 ARG A N 1
ATOM 916 C CA . ARG A 1 115 ? 6.086 7.599 6.215 1.00 93.38 115 ARG A CA 1
ATOM 917 C C . ARG A 1 115 ? 6.989 6.792 5.270 1.00 93.38 115 ARG A C 1
ATOM 919 O O . ARG A 1 115 ? 8.200 6.770 5.469 1.00 93.38 115 ARG A O 1
ATOM 926 N N . SER A 1 116 ? 6.432 6.207 4.211 1.00 95.25 116 SER A N 1
ATOM 927 C CA . SER A 1 116 ? 7.165 5.433 3.196 1.00 95.25 116 SER A CA 1
ATOM 928 C C . SER A 1 116 ? 8.018 6.312 2.283 1.00 95.25 116 SER A C 1
ATOM 930 O O . SER A 1 116 ? 8.923 5.824 1.610 1.00 95.25 116 SER A O 1
ATOM 932 N N . LYS A 1 117 ? 7.763 7.627 2.266 1.00 93.69 117 LYS A N 1
ATOM 933 C CA . LYS A 1 117 ? 8.580 8.586 1.515 1.00 93.69 117 LYS A CA 1
ATOM 934 C C . LYS A 1 117 ? 9.995 8.760 2.080 1.00 93.69 117 LYS A C 1
ATOM 936 O O . LYS A 1 117 ? 10.874 9.237 1.384 1.00 93.69 117 LYS A O 1
ATOM 941 N N . THR A 1 118 ? 10.244 8.328 3.319 1.00 92.25 118 THR A N 1
ATOM 942 C CA . THR A 1 118 ? 11.555 8.473 3.981 1.00 92.25 118 THR A CA 1
ATOM 943 C C . THR A 1 118 ? 12.699 7.822 3.195 1.00 92.25 118 THR A C 1
ATOM 945 O O . THR A 1 118 ? 13.814 8.330 3.214 1.00 92.25 118 THR A O 1
ATOM 948 N N . GLN A 1 119 ? 12.430 6.713 2.497 1.00 94.75 119 GLN A N 1
ATOM 949 C CA . GLN A 1 119 ? 13.432 5.992 1.699 1.00 94.75 119 GLN A CA 1
ATOM 950 C C . GLN A 1 119 ? 13.303 6.231 0.190 1.00 94.75 119 GLN A C 1
ATOM 952 O O . GLN A 1 119 ? 14.265 6.027 -0.544 1.00 94.75 119 GLN A O 1
ATOM 957 N N . PHE A 1 120 ? 12.129 6.653 -0.283 1.00 95.19 120 PHE A N 1
ATOM 958 C CA . PHE A 1 120 ? 11.868 6.908 -1.696 1.00 95.19 120 PHE A CA 1
ATOM 959 C C . PHE A 1 120 ? 10.891 8.075 -1.836 1.00 95.19 120 PHE A C 1
ATOM 961 O O . PHE A 1 120 ? 9.697 7.909 -1.591 1.00 95.19 120 PHE A O 1
ATOM 968 N N . ASP A 1 121 ? 11.389 9.241 -2.247 1.00 94.25 121 ASP A N 1
ATOM 969 C CA . ASP A 1 121 ? 10.587 10.443 -2.496 1.00 94.25 121 ASP A CA 1
ATOM 970 C C . ASP A 1 121 ? 11.099 11.163 -3.755 1.00 94.25 121 ASP A C 1
ATOM 972 O O . ASP A 1 121 ? 12.027 11.969 -3.680 1.00 94.25 121 ASP A O 1
ATOM 976 N N . PRO A 1 122 ? 10.531 10.877 -4.938 1.00 93.06 122 PRO A N 1
ATOM 977 C CA . PRO A 1 122 ? 10.880 11.582 -6.169 1.00 93.06 122 PRO A CA 1
ATOM 978 C C . PRO A 1 122 ? 10.290 13.004 -6.233 1.00 93.06 122 PRO A C 1
ATOM 980 O O . PRO A 1 122 ? 10.417 13.671 -7.260 1.00 93.06 122 PRO A O 1
ATOM 983 N N . GLY A 1 123 ? 9.620 13.468 -5.170 1.00 89.69 123 GLY A N 1
ATOM 984 C CA . GLY A 1 123 ? 8.938 14.753 -5.110 1.00 89.69 123 GLY A CA 1
ATOM 985 C C . GLY A 1 123 ? 7.645 14.793 -5.925 1.00 89.69 123 GLY A C 1
ATOM 986 O O . GLY A 1 123 ? 7.312 13.883 -6.689 1.00 89.69 123 GLY A O 1
ATOM 987 N N . TYR A 1 124 ? 6.893 15.884 -5.778 1.00 85.31 124 TYR A N 1
ATOM 988 C CA . TYR A 1 124 ? 5.733 16.170 -6.621 1.00 85.31 124 TYR A CA 1
ATOM 989 C C . TYR A 1 124 ? 6.135 17.082 -7.792 1.00 85.31 124 TYR A C 1
ATOM 991 O O . TYR A 1 124 ? 6.773 18.106 -7.542 1.00 85.31 124 TYR A O 1
ATOM 999 N N . PRO A 1 125 ? 5.742 16.780 -9.048 1.00 86.44 125 PRO A N 1
ATOM 1000 C CA . PRO A 1 125 ? 4.954 15.630 -9.525 1.00 86.44 125 PRO A CA 1
ATOM 1001 C C . PRO A 1 125 ? 5.819 14.446 -10.033 1.00 86.44 125 PRO A C 1
ATOM 1003 O O . PRO A 1 125 ? 5.448 13.744 -10.974 1.00 86.44 125 PRO A O 1
ATOM 1006 N N . GLY A 1 126 ? 6.990 14.206 -9.439 1.00 92.56 126 GLY A N 1
ATOM 1007 C CA . GLY A 1 126 ? 7.998 13.258 -9.933 1.00 92.56 126 GLY A CA 1
ATOM 1008 C C . GLY A 1 126 ? 7.603 11.778 -9.882 1.00 92.56 126 GLY A C 1
ATOM 1009 O O . GLY A 1 126 ? 8.122 10.984 -10.664 1.00 92.56 126 GLY A O 1
ATOM 1010 N N . LEU A 1 127 ? 6.646 11.382 -9.034 1.00 92.94 127 LEU A N 1
ATOM 1011 C CA . LEU A 1 127 ? 6.267 9.968 -8.884 1.00 92.94 127 LEU A CA 1
ATOM 1012 C C . LEU A 1 127 ? 5.775 9.315 -10.190 1.00 92.94 127 LEU A C 1
ATOM 1014 O O . LEU A 1 127 ? 5.920 8.111 -10.327 1.00 92.94 127 LEU A O 1
ATOM 1018 N N . LEU A 1 128 ? 5.224 10.060 -11.156 1.00 94.19 128 LEU A N 1
ATOM 1019 C CA . LEU A 1 128 ? 4.720 9.484 -12.417 1.00 94.19 128 LEU A CA 1
ATOM 1020 C C . LEU A 1 128 ? 5.800 9.228 -13.466 1.00 94.19 128 LEU A C 1
ATOM 1022 O O . LEU A 1 128 ? 5.564 8.441 -14.380 1.00 94.19 128 LEU A O 1
ATOM 1026 N N . THR A 1 129 ? 6.941 9.908 -13.372 1.00 96.31 129 THR A N 1
ATOM 1027 C CA . THR A 1 129 ? 7.978 9.921 -14.416 1.00 96.31 129 THR A CA 1
ATOM 1028 C C . THR A 1 129 ? 9.335 9.438 -13.917 1.00 96.31 129 THR A C 1
ATOM 1030 O O . THR A 1 129 ? 10.234 9.197 -14.723 1.00 96.31 129 THR A O 1
ATOM 1033 N N . TYR A 1 130 ? 9.497 9.251 -12.607 1.00 97.12 130 TYR A N 1
ATOM 1034 C CA . TYR A 1 130 ? 10.725 8.721 -12.035 1.00 97.12 130 TYR A CA 1
ATOM 1035 C C . TYR A 1 130 ? 11.029 7.320 -12.580 1.00 97.12 130 TYR A C 1
ATOM 1037 O O . TYR A 1 130 ? 10.236 6.393 -12.411 1.00 97.12 130 TYR A O 1
ATOM 1045 N N . GLY A 1 131 ? 12.174 7.177 -13.252 1.00 97.25 131 GLY A N 1
ATOM 1046 C CA . GLY A 1 131 ? 12.598 5.918 -13.870 1.00 97.25 131 GLY A CA 1
ATOM 1047 C C . GLY A 1 131 ? 11.787 5.502 -15.103 1.00 97.25 131 GLY A C 1
ATOM 1048 O O . GLY A 1 131 ? 11.869 4.355 -15.516 1.00 97.25 131 GLY A O 1
ATOM 1049 N N . ILE A 1 132 ? 10.999 6.394 -15.719 1.00 97.81 132 ILE A N 1
ATOM 1050 C CA . ILE A 1 132 ? 10.079 6.033 -16.822 1.00 97.81 132 ILE A CA 1
ATOM 1051 C C . ILE A 1 132 ? 10.767 5.427 -18.058 1.00 97.81 132 ILE A C 1
ATOM 1053 O O . ILE A 1 132 ? 10.128 4.731 -18.841 1.00 97.81 132 ILE A O 1
ATOM 1057 N N . VAL A 1 133 ? 12.065 5.678 -18.235 1.00 97.75 133 VAL A N 1
ATOM 1058 C CA . VAL A 1 133 ? 12.854 5.175 -19.372 1.00 97.75 133 VAL A CA 1
ATOM 1059 C C . VAL A 1 133 ? 13.317 3.722 -19.208 1.00 97.75 133 VAL A C 1
ATOM 1061 O O . VAL A 1 133 ? 13.820 3.145 -20.166 1.00 97.75 133 VAL A O 1
ATOM 1064 N N . ASP A 1 134 ? 13.140 3.119 -18.029 1.00 97.62 134 ASP A N 1
ATOM 1065 C CA . ASP A 1 134 ? 13.447 1.710 -17.775 1.00 97.62 134 ASP A CA 1
ATOM 1066 C C . ASP A 1 134 ? 12.394 1.100 -16.844 1.00 97.62 134 ASP A C 1
ATOM 1068 O O . ASP A 1 134 ? 12.280 1.462 -15.672 1.00 97.62 134 ASP A O 1
ATOM 1072 N N . ARG A 1 135 ? 11.666 0.097 -17.347 1.00 96.00 135 ARG A N 1
ATOM 1073 C CA . ARG A 1 135 ? 10.632 -0.631 -16.598 1.00 96.00 135 ARG A CA 1
ATOM 1074 C C . ARG A 1 135 ? 11.106 -1.180 -15.250 1.00 96.00 135 ARG A C 1
ATOM 1076 O O . ARG A 1 135 ? 10.288 -1.308 -14.345 1.00 96.0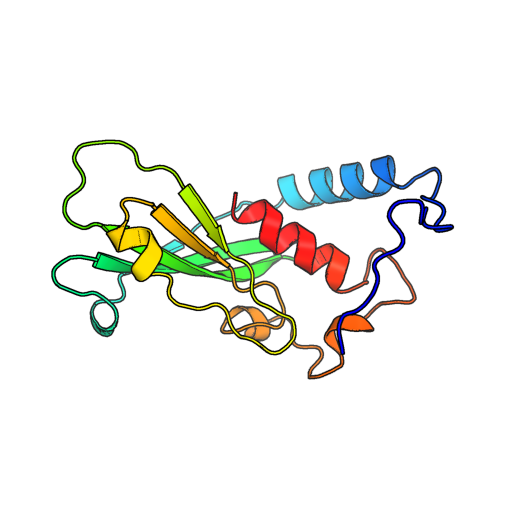0 135 ARG A O 1
ATOM 1083 N N . ASN A 1 136 ? 12.395 -1.498 -15.098 1.00 96.62 136 ASN A N 1
ATOM 1084 C CA . ASN A 1 136 ? 12.956 -2.032 -13.856 1.00 96.62 136 ASN A CA 1
ATOM 1085 C C . ASN A 1 136 ? 13.159 -0.952 -12.787 1.00 96.62 136 ASN A C 1
ATOM 1087 O O . ASN A 1 136 ? 13.134 -1.268 -11.597 1.00 96.62 136 ASN A O 1
ATOM 1091 N N . THR A 1 137 ? 13.318 0.307 -13.200 1.00 96.00 137 THR A N 1
ATOM 1092 C CA . THR A 1 137 ? 13.513 1.460 -12.304 1.00 96.00 137 THR A CA 1
ATOM 1093 C C . THR A 1 137 ? 12.270 2.341 -12.185 1.00 96.00 137 THR A C 1
ATOM 1095 O O . THR A 1 137 ? 12.213 3.205 -11.308 1.00 96.00 137 THR A O 1
ATOM 1098 N N . TYR A 1 138 ? 11.258 2.113 -13.029 1.00 97.94 138 TYR A N 1
ATOM 1099 C CA . TYR A 1 138 ? 10.028 2.888 -13.022 1.00 97.94 138 TYR A CA 1
ATOM 1100 C C . TYR A 1 138 ? 9.309 2.804 -11.673 1.00 97.94 138 TYR A C 1
ATOM 1102 O O . TYR A 1 138 ? 8.979 1.723 -11.184 1.00 97.94 138 TYR A O 1
ATOM 1110 N N . SER A 1 139 ? 9.011 3.960 -11.086 1.00 97.06 139 SER A N 1
ATOM 1111 C CA . SER A 1 139 ? 8.404 4.094 -9.755 1.00 97.06 139 SER A CA 1
ATOM 1112 C C . SER A 1 139 ? 7.145 3.243 -9.548 1.00 97.06 139 SER A C 1
ATOM 1114 O O . SER A 1 139 ? 6.972 2.663 -8.473 1.00 97.06 139 SER A O 1
ATOM 1116 N N . TYR A 1 140 ? 6.278 3.121 -10.561 1.00 96.94 140 TYR A N 1
ATOM 1117 C CA . TYR A 1 140 ? 5.037 2.354 -10.433 1.00 96.94 140 TYR A CA 1
ATOM 1118 C C . TYR A 1 140 ? 5.247 0.837 -10.417 1.00 96.94 140 TYR A C 1
ATOM 1120 O O . TYR A 1 140 ? 4.393 0.146 -9.869 1.00 96.94 140 TYR A O 1
ATOM 1128 N N . ARG A 1 141 ? 6.389 0.311 -10.898 1.00 98.06 141 ARG A N 1
ATOM 1129 C CA . ARG A 1 141 ? 6.777 -1.094 -10.650 1.00 98.06 141 ARG A CA 1
ATOM 1130 C C . ARG A 1 141 ? 6.786 -1.356 -9.148 1.00 98.06 141 ARG A C 1
ATOM 1132 O O . ARG A 1 141 ? 6.123 -2.267 -8.666 1.00 98.06 141 ARG A O 1
ATOM 1139 N N . GLY A 1 142 ? 7.491 -0.502 -8.415 1.00 97.88 142 GLY A N 1
ATOM 1140 C CA . GLY A 1 142 ? 7.564 -0.555 -6.965 1.00 97.88 142 GLY A CA 1
ATOM 1141 C C . GLY A 1 142 ? 6.236 -0.244 -6.278 1.00 97.88 142 GLY A C 1
ATOM 1142 O O . GLY A 1 142 ? 5.836 -0.971 -5.379 1.00 97.88 142 GLY A O 1
ATOM 1143 N N . PHE A 1 143 ? 5.518 0.786 -6.734 1.00 97.06 143 PHE A N 1
ATOM 1144 C CA . PHE A 1 143 ? 4.228 1.185 -6.160 1.00 97.06 143 PHE A CA 1
ATOM 1145 C C . PHE A 1 143 ? 3.185 0.054 -6.207 1.00 97.06 143 PHE A C 1
ATOM 1147 O O . PHE A 1 143 ? 2.478 -0.169 -5.225 1.00 97.06 143 PHE A O 1
ATOM 1154 N N . TYR A 1 144 ? 3.094 -0.680 -7.326 1.00 97.94 144 TYR A N 1
ATOM 1155 C CA . TYR A 1 144 ? 2.205 -1.841 -7.433 1.00 97.94 144 TYR A CA 1
ATOM 1156 C C . TYR A 1 144 ? 2.611 -2.949 -6.464 1.00 97.94 144 TYR A C 1
ATOM 1158 O O . TYR A 1 144 ? 1.753 -3.501 -5.780 1.00 97.94 144 TYR A O 1
ATOM 1166 N N . VAL A 1 145 ? 3.910 -3.228 -6.348 1.00 98.56 145 VAL A N 1
ATOM 1167 C CA . VAL A 1 145 ?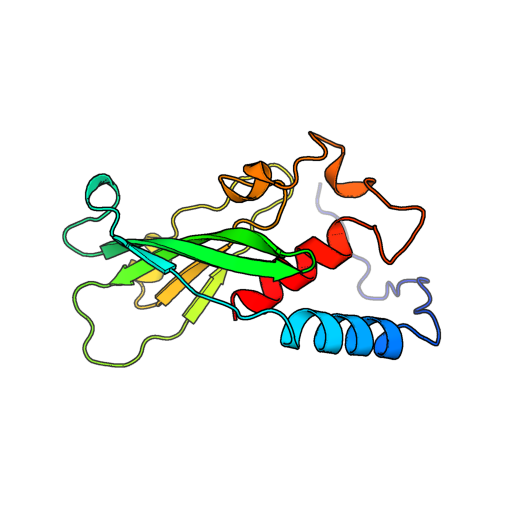 4.412 -4.247 -5.421 1.00 98.56 145 VAL A CA 1
ATOM 1168 C C . VAL A 1 145 ? 4.152 -3.863 -3.964 1.00 98.56 145 VAL A C 1
ATOM 1170 O O . VAL A 1 145 ? 3.736 -4.714 -3.183 1.00 98.56 145 VAL A O 1
ATOM 1173 N N . ASP A 1 146 ? 4.306 -2.587 -3.606 1.00 98.38 146 ASP A N 1
ATOM 1174 C CA . ASP A 1 146 ? 3.979 -2.088 -2.268 1.00 98.38 146 ASP A CA 1
ATOM 1175 C C . ASP A 1 146 ? 2.511 -2.357 -1.925 1.00 98.38 146 ASP A C 1
ATOM 1177 O O . ASP A 1 146 ? 2.219 -2.799 -0.817 1.00 98.38 146 ASP A O 1
ATOM 1181 N N . ALA A 1 147 ? 1.594 -2.145 -2.876 1.00 97.69 147 ALA A N 1
ATOM 1182 C CA . ALA A 1 147 ? 0.179 -2.454 -2.698 1.00 97.69 147 ALA A CA 1
ATOM 1183 C C . ALA A 1 147 ? -0.079 -3.967 -2.602 1.00 97.69 147 ALA A C 1
ATOM 1185 O O . ALA A 1 147 ? -0.825 -4.396 -1.729 1.00 97.69 147 ALA A O 1
ATOM 1186 N N . TRP A 1 148 ? 0.549 -4.788 -3.450 1.00 97.44 148 TRP A N 1
ATOM 1187 C CA . TRP A 1 148 ? 0.374 -6.247 -3.425 1.00 97.44 148 TRP A CA 1
ATOM 1188 C C . TRP A 1 148 ? 0.820 -6.874 -2.116 1.00 97.44 148 TRP A C 1
ATOM 1190 O O . TRP A 1 148 ? 0.148 -7.760 -1.610 1.00 97.44 148 TRP A O 1
ATOM 1200 N N . ARG A 1 149 ? 1.929 -6.396 -1.549 1.00 98.06 149 ARG A N 1
ATOM 1201 C CA . ARG A 1 149 ? 2.438 -6.887 -0.265 1.00 98.06 149 ARG A CA 1
ATOM 1202 C C . ARG A 1 149 ? 1.585 -6.491 0.941 1.00 98.06 149 ARG A C 1
ATOM 1204 O O . ARG A 1 149 ? 1.839 -6.990 2.032 1.00 98.06 149 ARG A O 1
ATOM 1211 N N . GLY A 1 150 ? 0.627 -5.581 0.760 1.00 96.75 150 GLY A N 1
ATOM 1212 C CA . GLY A 1 150 ? -0.380 -5.266 1.771 1.00 96.75 150 GLY A CA 1
ATOM 1213 C C . GLY A 1 150 ? -1.510 -6.301 1.861 1.00 96.75 150 GLY A C 1
ATOM 1214 O O . GLY A 1 150 ? -2.326 -6.199 2.777 1.00 96.75 150 GLY A O 1
ATOM 1215 N N . VAL A 1 151 ? -1.568 -7.259 0.927 1.00 95.44 151 VAL A N 1
ATOM 1216 C CA . VAL A 1 151 ? -2.507 -8.395 0.898 1.00 95.44 151 VAL A CA 1
ATOM 1217 C C . VAL A 1 151 ? -1.838 -9.629 1.488 1.00 95.44 151 VAL A C 1
ATOM 1219 O O . VAL A 1 151 ? -2.503 -10.299 2.307 1.00 95.44 151 VAL A O 1
#